Protein AF-A0AAN4Q826-F1 (afdb_monomer_lite)

Organism: Pseudomonas syringae pv. actinidiae (NCBI:txid103796)

Structure (mmCIF, N/CA/C/O backbone):
data_AF-A0AAN4Q826-F1
#
_entry.id   AF-A0AAN4Q826-F1
#
loop_
_atom_site.group_PDB
_atom_site.id
_atom_site.type_symbol
_atom_site.label_atom_id
_atom_site.label_alt_id
_atom_site.label_comp_id
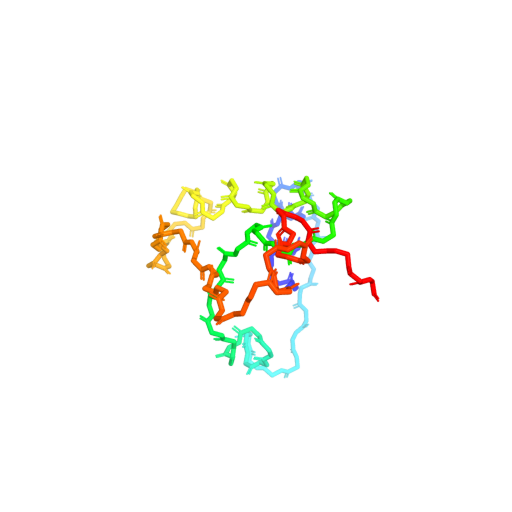_atom_site.label_asym_id
_atom_site.label_entity_id
_atom_site.label_seq_id
_atom_site.pdbx_PDB_ins_code
_atom_site.Cartn_x
_atom_site.Cartn_y
_atom_site.Cartn_z
_atom_site.occupancy
_atom_site.B_iso_or_equiv
_atom_site.auth_seq_id
_atom_site.auth_comp_id
_atom_site.auth_asym_id
_atom_site.auth_atom_id
_atom_site.pdbx_PDB_model_num
ATOM 1 N N . MET A 1 1 ? -8.054 -4.508 1.485 1.00 92.50 1 MET A N 1
ATOM 2 C CA . MET A 1 1 ? -9.037 -3.409 1.316 1.00 92.50 1 MET A CA 1
ATOM 3 C C . MET A 1 1 ? -9.955 -3.247 2.525 1.00 92.50 1 MET A C 1
ATOM 5 O O . MET A 1 1 ? -9.928 -2.168 3.097 1.00 92.50 1 MET A O 1
ATOM 9 N N . GLY A 1 2 ? -10.689 -4.282 2.964 1.00 96.31 2 GLY A N 1
ATOM 10 C CA . GLY A 1 2 ? -11.649 -4.186 4.084 1.00 96.31 2 GLY A CA 1
ATOM 11 C C . GLY A 1 2 ? -11.114 -3.518 5.360 1.00 96.31 2 GLY A C 1
ATOM 12 O O . GLY A 1 2 ? -11.694 -2.534 5.812 1.00 96.31 2 GLY A O 1
ATOM 13 N N . SER A 1 3 ? -9.966 -3.965 5.884 1.00 95.56 3 SER A N 1
ATOM 14 C CA . SER A 1 3 ? -9.367 -3.387 7.102 1.00 95.56 3 SER A CA 1
ATOM 15 C C . SER A 1 3 ? -9.012 -1.903 6.961 1.00 95.56 3 SER A C 1
ATOM 17 O O . SER A 1 3 ? -9.266 -1.123 7.871 1.00 95.56 3 SER A O 1
ATOM 19 N N . SER A 1 4 ? -8.491 -1.484 5.801 1.00 95.56 4 SER A N 1
ATOM 20 C CA . SER A 1 4 ? -8.163 -0.075 5.534 1.00 95.56 4 SER A CA 1
ATOM 21 C C . SER A 1 4 ? -9.421 0.796 5.487 1.00 95.56 4 SER A C 1
ATOM 23 O O . SER A 1 4 ? -9.462 1.854 6.113 1.00 95.56 4 SER A O 1
ATOM 25 N N . SER A 1 5 ? -10.476 0.336 4.808 1.00 97.19 5 SER A N 1
ATOM 26 C CA . SER A 1 5 ? -11.761 1.040 4.780 1.00 97.19 5 SER A CA 1
ATOM 27 C C . SER A 1 5 ? -12.358 1.175 6.182 1.00 97.19 5 SER A C 1
ATOM 29 O O . SER A 1 5 ? -12.775 2.269 6.556 1.00 97.19 5 SER A O 1
ATOM 31 N N . ALA A 1 6 ? -12.353 0.098 6.973 1.00 97.75 6 ALA 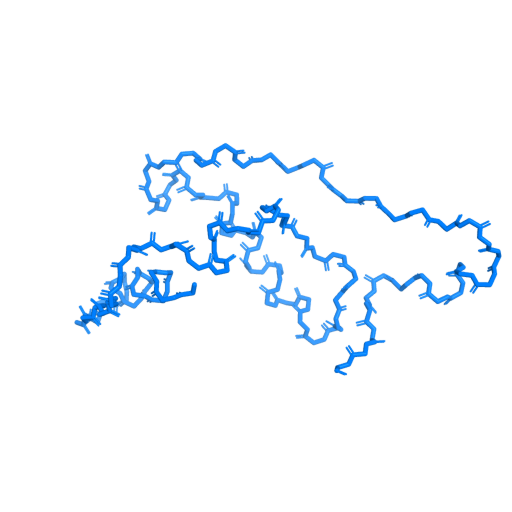A N 1
ATOM 32 C CA . ALA A 1 6 ? -12.865 0.116 8.340 1.00 97.75 6 ALA A CA 1
ATOM 33 C C . ALA A 1 6 ? -12.084 1.084 9.240 1.00 97.75 6 ALA A C 1
ATOM 35 O O . ALA A 1 6 ? -12.691 1.884 9.952 1.00 97.75 6 ALA A O 1
ATOM 36 N N . PHE A 1 7 ? -10.752 1.064 9.144 1.00 96.44 7 PHE A N 1
ATOM 37 C CA . PHE A 1 7 ? -9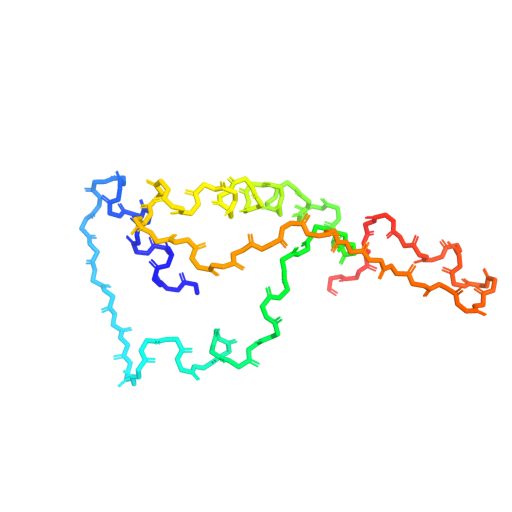.865 1.972 9.865 1.00 96.44 7 PHE A CA 1
ATOM 38 C C . PHE A 1 7 ? -10.199 3.444 9.585 1.00 96.44 7 PHE A C 1
ATOM 40 O O . PHE A 1 7 ? -10.506 4.198 10.510 1.00 96.44 7 PHE A O 1
ATOM 47 N N . PHE A 1 8 ? -10.224 3.852 8.311 1.00 97.06 8 PHE A N 1
ATOM 48 C CA . PHE A 1 8 ? -10.489 5.251 7.970 1.00 97.06 8 PHE A CA 1
ATOM 49 C C . PHE A 1 8 ? -11.932 5.664 8.272 1.00 97.06 8 PHE A C 1
ATOM 51 O O . PHE A 1 8 ? -12.148 6.772 8.755 1.00 97.06 8 PHE A O 1
ATOM 58 N N . LEU A 1 9 ? -12.926 4.796 8.066 1.00 98.31 9 LEU A N 1
ATOM 59 C CA . LEU A 1 9 ? -14.309 5.092 8.460 1.00 98.31 9 LEU A CA 1
ATOM 60 C C . LEU A 1 9 ? -14.429 5.326 9.972 1.00 98.31 9 LEU A C 1
ATOM 62 O O . LEU A 1 9 ? -15.121 6.257 10.394 1.00 98.31 9 LEU A O 1
ATOM 66 N N . ARG A 1 10 ? -13.714 4.539 10.788 1.00 97.94 10 ARG A N 1
ATOM 67 C CA . ARG A 1 10 ? -13.703 4.713 12.243 1.00 97.94 10 ARG A CA 1
ATOM 68 C C . ARG A 1 10 ? -13.023 6.015 12.667 1.00 97.94 10 ARG A C 1
ATOM 70 O O . ARG A 1 10 ? -13.545 6.681 13.562 1.00 97.94 10 ARG A O 1
ATOM 77 N N . GLN A 1 11 ? -11.936 6.411 11.996 1.00 96.12 11 GLN A N 1
ATOM 78 C CA . GLN A 1 11 ? -11.311 7.730 12.183 1.00 96.12 11 GLN A CA 1
ATOM 79 C C . GLN A 1 11 ? -12.264 8.888 11.841 1.00 96.12 11 GLN A C 1
ATOM 81 O O . GLN A 1 11 ? -12.195 9.941 12.462 1.00 96.12 11 GLN A O 1
ATOM 86 N N . HIS A 1 12 ? -13.205 8.680 10.916 1.00 97.50 12 HIS A N 1
ATOM 87 C CA . HIS A 1 12 ? -14.252 9.650 10.571 1.00 97.50 12 HIS A CA 1
ATOM 88 C C . HIS A 1 12 ? -15.510 9.532 11.455 1.00 97.50 12 HIS A C 1
ATOM 90 O O . HIS A 1 12 ? -16.595 9.967 11.063 1.00 97.50 12 HIS A O 1
ATOM 96 N N . GLY A 1 13 ? -15.400 8.914 12.636 1.00 98.25 13 GLY A N 1
ATOM 97 C CA . GLY A 1 13 ? -16.485 8.838 13.618 1.00 98.25 13 GLY A CA 1
ATOM 98 C C . GLY A 1 13 ? -17.638 7.907 13.236 1.00 98.25 13 GLY A C 1
ATOM 99 O O . GLY A 1 13 ? -18.691 7.949 13.870 1.00 98.25 13 GLY A O 1
ATOM 100 N N . ARG A 1 14 ? -17.479 7.062 12.210 1.00 98.56 14 ARG A N 1
ATOM 101 C CA . ARG A 1 14 ? -18.511 6.092 11.819 1.00 98.56 14 ARG A CA 1
ATOM 102 C C . ARG A 1 14 ? -18.411 4.827 12.668 1.00 98.56 14 ARG A C 1
ATOM 104 O O . ARG A 1 14 ? -17.314 4.364 12.976 1.00 98.56 14 ARG A O 1
ATOM 111 N N . SER A 1 15 ? -19.565 4.258 13.017 1.00 98.31 15 SER A N 1
ATOM 112 C CA . SER A 1 15 ? -19.635 2.891 13.541 1.00 98.31 15 SER A CA 1
ATOM 113 C C . SER A 1 15 ? -19.421 1.910 12.391 1.00 98.31 15 SER A C 1
ATOM 115 O O . SER A 1 15 ? -19.999 2.089 11.318 1.00 98.31 15 SER A O 1
ATOM 117 N N . VAL A 1 16 ? -18.564 0.911 12.593 1.00 98.31 16 VAL A N 1
ATOM 118 C CA . VAL A 1 16 ? -18.177 -0.051 11.557 1.00 98.31 16 VAL A CA 1
ATOM 119 C C . VAL A 1 16 ? -18.067 -1.436 12.174 1.00 98.31 16 VAL A C 1
ATOM 121 O O . VAL A 1 16 ? -17.433 -1.603 13.214 1.00 98.31 16 VAL A O 1
ATOM 124 N N . THR A 1 17 ? -18.617 -2.431 11.485 1.00 98.12 17 THR A N 1
ATOM 125 C CA . THR A 1 17 ? -18.367 -3.848 11.753 1.00 98.12 17 THR A CA 1
ATOM 126 C C . THR A 1 17 ? -17.619 -4.432 10.560 1.00 98.12 17 THR A C 1
ATOM 128 O O . THR A 1 17 ? -18.080 -4.313 9.427 1.00 98.12 17 THR A O 1
ATOM 131 N N . LEU A 1 18 ? -16.458 -5.041 10.806 1.00 96.69 18 LEU A N 1
ATOM 132 C CA . LEU A 1 18 ? -15.705 -5.789 9.801 1.00 96.69 18 LEU A CA 1
ATOM 133 C C . LEU A 1 18 ? -15.961 -7.281 10.019 1.00 96.69 18 LEU A C 1
ATOM 135 O O . LEU A 1 18 ? -15.714 -7.786 11.110 1.00 96.69 18 LEU A O 1
ATOM 139 N N . LEU A 1 19 ? -16.456 -7.966 8.991 1.00 97.56 19 LEU A N 1
ATOM 140 C CA . LEU A 1 19 ? -16.691 -9.407 9.007 1.00 97.56 19 LEU A CA 1
ATOM 141 C C . LEU A 1 19 ? -15.702 -10.074 8.047 1.00 97.56 19 LEU A C 1
ATOM 143 O O . LEU A 1 19 ? -15.653 -9.716 6.871 1.00 97.56 19 LEU A O 1
ATOM 147 N N . GLU A 1 20 ? -14.928 -11.025 8.557 1.00 96.75 20 GLU A N 1
ATOM 148 C CA . GLU A 1 20 ? -14.023 -11.891 7.797 1.00 96.75 20 GLU A CA 1
ATOM 149 C C . GLU A 1 20 ? -14.451 -13.339 8.047 1.00 96.75 20 GLU A C 1
ATOM 151 O O . GLU A 1 20 ? -14.819 -13.688 9.169 1.00 96.75 20 GLU A O 1
ATOM 156 N N . ARG A 1 21 ? -14.466 -14.156 6.993 1.00 96.81 21 ARG A N 1
ATOM 157 C CA . ARG A 1 21 ? -14.834 -15.570 7.091 1.00 96.81 21 ARG A CA 1
ATOM 158 C C . ARG A 1 21 ? -13.694 -16.378 7.704 1.00 96.81 21 ARG A C 1
ATOM 160 O O . ARG A 1 21 ? -13.963 -17.262 8.512 1.00 96.81 21 ARG A O 1
ATOM 167 N N . ASP A 1 22 ? -12.464 -16.072 7.297 1.00 95.94 22 ASP A N 1
ATOM 168 C CA . ASP A 1 22 ? -11.264 -16.825 7.655 1.00 95.94 22 ASP A CA 1
ATOM 169 C C . ASP A 1 22 ? -10.290 -15.950 8.468 1.00 95.94 22 ASP A C 1
ATOM 171 O O . ASP A 1 22 ? -10.685 -15.327 9.454 1.00 95.94 22 ASP A O 1
ATOM 175 N N . GLN A 1 23 ? -9.007 -15.893 8.089 1.00 95.31 23 GLN A N 1
ATOM 176 C CA . GLN A 1 23 ? -8.018 -15.037 8.747 1.00 95.31 23 GLN A CA 1
ATOM 177 C C . GLN A 1 23 ? -7.813 -13.714 8.002 1.00 95.31 23 GLN A C 1
ATOM 179 O O . GLN A 1 23 ? -7.724 -13.666 6.771 1.00 95.31 23 GLN A O 1
ATOM 184 N N . ILE A 1 24 ? -7.667 -12.626 8.765 1.00 95.06 24 ILE A N 1
ATOM 185 C CA . ILE A 1 24 ? -7.439 -11.287 8.213 1.00 95.06 24 ILE A CA 1
ATOM 186 C C . ILE A 1 24 ? -6.192 -11.297 7.329 1.00 95.06 24 ILE A C 1
ATOM 188 O O . ILE A 1 24 ? -5.088 -11.591 7.774 1.00 95.06 24 ILE A O 1
ATOM 192 N N . GLY A 1 25 ? -6.378 -10.930 6.062 1.00 92.88 25 GLY A N 1
ATOM 193 C CA . GLY A 1 25 ? -5.283 -10.803 5.106 1.00 92.88 25 GLY A CA 1
ATOM 194 C C . GLY A 1 25 ? -4.848 -12.106 4.433 1.00 92.88 25 GLY A C 1
ATOM 195 O O . GLY A 1 25 ? -3.991 -12.030 3.568 1.00 92.88 25 GLY A O 1
ATOM 196 N N . GLN A 1 26 ? -5.456 -13.260 4.721 1.00 95.38 26 GLN A N 1
ATOM 197 C CA . GLN A 1 26 ? -5.014 -14.569 4.207 1.00 95.38 26 GLN A CA 1
ATOM 198 C C . GLN A 1 26 ? -5.079 -14.728 2.673 1.00 95.38 26 GLN A C 1
ATOM 200 O O . GLN A 1 26 ? -4.357 -15.536 2.096 1.00 95.38 26 GLN A O 1
ATOM 205 N N . TYR A 1 27 ? -5.946 -13.970 2.003 1.00 94.88 27 TYR A N 1
ATOM 206 C CA . TYR A 1 27 ? -6.156 -14.054 0.555 1.00 94.88 27 TYR A CA 1
ATOM 207 C C . TYR A 1 27 ? -5.156 -13.175 -0.222 1.00 94.88 27 TYR A C 1
ATOM 209 O O . TYR A 1 27 ? -3.985 -13.085 0.133 1.00 94.88 27 TYR A O 1
ATOM 217 N N . ALA A 1 28 ? -5.592 -12.482 -1.282 1.00 95.62 28 ALA A N 1
ATOM 218 C CA . ALA A 1 28 ? -4.728 -11.666 -2.147 1.00 95.62 28 ALA A CA 1
ATOM 219 C C . ALA A 1 28 ? -3.831 -10.657 -1.394 1.00 95.62 28 ALA A C 1
ATOM 221 O O . ALA A 1 28 ? -2.750 -10.314 -1.868 1.00 95.62 28 ALA A O 1
ATOM 222 N N . SER A 1 29 ? -4.252 -10.185 -0.216 1.00 94.62 29 SER A N 1
ATOM 223 C CA . SER A 1 29 ? -3.445 -9.306 0.642 1.00 94.62 29 SER A CA 1
ATOM 224 C C . SER A 1 29 ? -2.208 -9.991 1.241 1.00 94.62 29 SER A C 1
ATOM 226 O O . SER A 1 29 ? -1.211 -9.313 1.454 1.00 94.62 29 SER A O 1
ATOM 228 N N . GLY A 1 30 ? -2.264 -11.294 1.513 1.00 94.19 30 GLY A N 1
ATOM 229 C CA . GLY A 1 30 ? -1.199 -12.051 2.179 1.00 94.19 30 GLY A CA 1
ATOM 230 C C . GLY A 1 30 ? -0.263 -12.761 1.208 1.00 94.19 30 GLY A C 1
ATOM 231 O O . GLY A 1 30 ? 0.831 -13.149 1.595 1.00 94.19 30 GLY A O 1
ATOM 232 N N . VAL A 1 31 ? -0.672 -12.903 -0.058 1.00 95.38 31 VAL A N 1
ATOM 233 C CA . VAL A 1 31 ? 0.109 -13.589 -1.107 1.00 95.38 31 VAL A CA 1
ATOM 234 C C . VAL A 1 31 ? 0.595 -12.663 -2.228 1.00 95.38 31 VAL A C 1
ATOM 236 O O . VAL A 1 31 ? 1.093 -13.137 -3.246 1.00 95.38 31 VAL A O 1
ATOM 239 N N . ASN A 1 32 ? 0.435 -11.343 -2.094 1.00 93.88 32 ASN A N 1
ATOM 240 C CA . ASN A 1 32 ? 1.007 -10.400 -3.062 1.00 93.88 32 ASN A CA 1
ATOM 241 C C . ASN A 1 32 ? 2.492 -10.125 -2.773 1.00 93.88 32 ASN A C 1
ATOM 243 O O . ASN A 1 32 ? 2.997 -10.384 -1.689 1.00 93.88 32 ASN A O 1
ATOM 247 N N . PHE A 1 33 ? 3.180 -9.538 -3.752 1.00 91.50 33 PHE A N 1
ATOM 248 C CA . PHE A 1 33 ? 4.608 -9.214 -3.669 1.00 91.50 33 PHE A CA 1
ATOM 249 C C . PHE A 1 33 ? 4.929 -7.906 -2.916 1.00 91.50 33 PHE A C 1
ATOM 251 O O . PHE A 1 33 ? 6.038 -7.394 -3.037 1.00 91.50 33 PHE A O 1
ATOM 258 N N . GLY A 1 34 ? 3.963 -7.292 -2.223 1.00 90.50 34 GLY A N 1
ATOM 259 C CA . GLY A 1 34 ? 4.164 -6.084 -1.409 1.00 90.50 34 GLY A CA 1
ATOM 260 C C . GLY A 1 34 ? 4.495 -4.799 -2.182 1.00 90.50 34 GLY A C 1
ATOM 261 O O . GLY A 1 34 ? 4.814 -3.779 -1.579 1.00 90.50 34 GLY A O 1
ATOM 262 N N . ASN A 1 35 ? 4.441 -4.808 -3.518 1.00 91.06 35 ASN A N 1
ATOM 263 C CA . ASN A 1 35 ? 4.932 -3.688 -4.319 1.00 91.06 35 ASN A CA 1
ATOM 264 C C . ASN A 1 35 ? 3.986 -2.472 -4.291 1.00 91.06 35 ASN A C 1
ATOM 266 O O . ASN A 1 35 ? 2.839 -2.536 -4.745 1.00 91.06 35 ASN A O 1
ATOM 270 N N . VAL A 1 36 ? 4.504 -1.327 -3.843 1.00 91.69 36 VAL A N 1
ATOM 271 C CA . VAL A 1 36 ? 3.797 -0.040 -3.849 1.00 91.69 36 VAL A CA 1
ATOM 272 C C . VAL A 1 36 ? 4.337 0.841 -4.976 1.00 91.69 36 VAL A C 1
ATOM 274 O O . VAL A 1 36 ? 5.368 1.499 -4.840 1.00 91.69 36 VAL A O 1
ATOM 277 N N . ARG A 1 37 ? 3.610 0.909 -6.100 1.00 89.19 37 ARG A N 1
ATOM 278 C CA . ARG A 1 37 ? 4.002 1.713 -7.273 1.00 89.19 37 ARG A CA 1
ATOM 279 C C . ARG A 1 37 ? 2.940 2.705 -7.738 1.00 89.19 37 ARG A C 1
ATOM 281 O O . ARG A 1 37 ? 1.735 2.431 -7.730 1.00 89.19 37 ARG A O 1
ATOM 288 N N . ARG A 1 38 ? 3.431 3.838 -8.245 1.00 87.50 38 ARG A N 1
ATOM 289 C CA . ARG A 1 38 ? 2.651 4.858 -8.971 1.00 87.50 38 ARG A CA 1
ATOM 290 C C . ARG A 1 38 ? 2.825 4.766 -10.491 1.00 87.50 38 ARG A C 1
ATOM 292 O O . ARG A 1 38 ? 1.896 5.083 -11.222 1.00 87.50 38 ARG A O 1
ATOM 299 N N . GLN A 1 39 ? 3.996 4.312 -10.948 1.00 84.06 39 GLN A N 1
ATOM 300 C CA . GLN A 1 39 ? 4.332 4.147 -12.367 1.00 84.06 39 GLN A CA 1
ATOM 301 C C . GLN A 1 39 ? 3.445 3.103 -13.036 1.00 84.06 39 GLN A C 1
ATOM 303 O O . GLN A 1 39 ? 3.009 2.163 -12.369 1.00 84.06 39 GLN A O 1
ATOM 308 N N . GLY A 1 40 ? 3.242 3.220 -14.351 1.00 81.38 40 GLY A N 1
ATOM 309 C CA . GLY A 1 40 ? 2.513 2.213 -15.121 1.00 81.38 40 GLY A CA 1
ATOM 310 C C . GLY A 1 40 ? 1.079 2.042 -14.622 1.00 81.38 40 GLY A C 1
ATOM 311 O O . GLY A 1 40 ? 0.644 0.917 -14.372 1.00 81.38 40 GLY A O 1
ATOM 312 N N . ARG A 1 41 ? 0.379 3.162 -14.402 1.00 83.25 41 ARG A N 1
ATOM 313 C CA . ARG A 1 41 ? -1.060 3.205 -14.106 1.00 83.25 41 ARG A CA 1
ATOM 314 C C . ARG A 1 41 ? -1.790 4.115 -15.085 1.00 83.25 41 ARG A C 1
ATOM 316 O O . ARG A 1 41 ? -1.183 5.044 -15.616 1.00 83.25 41 ARG A O 1
ATOM 323 N N . PHE A 1 42 ? -3.088 3.877 -15.270 1.00 87.12 42 PHE A N 1
ATOM 324 C CA . PHE A 1 42 ? -3.951 4.765 -16.051 1.00 87.12 42 PHE A CA 1
ATOM 325 C C . PHE A 1 42 ? -3.892 6.188 -15.489 1.00 87.12 42 PHE A C 1
ATOM 327 O O . PHE A 1 42 ? -3.875 6.358 -14.270 1.00 87.12 42 PHE A O 1
ATOM 334 N N . LEU A 1 43 ? -3.888 7.208 -16.357 1.00 85.56 43 LEU A N 1
ATOM 335 C CA . LEU A 1 43 ? -3.763 8.615 -15.947 1.00 85.56 43 LEU A CA 1
ATOM 336 C C . LEU A 1 43 ? -4.781 8.998 -14.863 1.00 85.56 43 LEU A C 1
ATOM 338 O O . LEU A 1 43 ? -4.407 9.581 -13.848 1.00 85.56 43 LEU A O 1
ATOM 342 N N . GLY A 1 44 ? -6.041 8.577 -15.009 1.00 89.25 44 GLY A N 1
ATOM 343 C CA . GLY A 1 44 ? -7.091 8.840 -14.017 1.00 89.25 44 GLY A CA 1
ATOM 344 C C . GLY A 1 44 ? -6.879 8.163 -12.655 1.00 89.25 44 GLY A C 1
ATOM 345 O O . GLY A 1 44 ? -7.506 8.547 -11.675 1.00 89.25 44 GLY A O 1
ATOM 346 N N . GLN A 1 45 ? -5.980 7.179 -12.555 1.00 90.06 45 GLN A N 1
ATOM 347 C CA . GLN A 1 45 ? -5.628 6.513 -11.296 1.00 90.06 45 GLN A CA 1
ATOM 348 C C . GLN A 1 45 ? -4.403 7.134 -10.611 1.00 90.06 45 GLN A C 1
ATOM 350 O O . GLN A 1 45 ? -4.100 6.766 -9.471 1.00 90.06 45 GLN A O 1
ATOM 355 N N . LEU A 1 46 ? -3.675 8.044 -11.271 1.00 89.69 46 LEU A N 1
ATOM 356 C CA . LEU A 1 46 ? -2.449 8.623 -10.712 1.00 89.69 46 LEU A CA 1
ATOM 357 C C . LEU A 1 46 ? -2.720 9.419 -9.437 1.00 89.69 46 LEU A C 1
ATOM 359 O O . LEU A 1 46 ? -1.967 9.285 -8.476 1.00 89.69 46 LEU A O 1
ATOM 363 N N . GLU A 1 47 ? -3.815 10.177 -9.394 1.00 91.88 47 GLU A N 1
ATOM 364 C CA . GLU A 1 47 ? -4.199 10.948 -8.208 1.00 91.88 47 GLU A CA 1
ATOM 365 C C . GLU A 1 47 ? -4.474 10.029 -7.011 1.00 91.88 47 GLU A C 1
ATOM 367 O O . GLU A 1 47 ? -3.909 10.203 -5.930 1.00 91.88 47 GLU A O 1
ATOM 372 N N . LEU A 1 48 ? -5.264 8.971 -7.222 1.00 92.62 48 LEU A N 1
ATOM 373 C CA . LEU A 1 48 ? -5.534 7.970 -6.187 1.00 92.62 48 LEU A CA 1
ATOM 374 C C . LEU A 1 48 ? -4.242 7.289 -5.709 1.00 92.62 48 LEU A C 1
ATOM 376 O O . LEU A 1 48 ? -4.047 7.070 -4.513 1.00 92.62 48 LEU A O 1
ATOM 380 N N . SER A 1 49 ? -3.337 6.992 -6.639 1.00 92.88 49 SER A N 1
ATOM 381 C CA . SER A 1 49 ? -2.055 6.349 -6.339 1.00 92.88 49 SER A CA 1
ATOM 382 C C . SER A 1 49 ? -1.120 7.269 -5.556 1.00 92.88 49 SER A C 1
ATOM 384 O O . SER A 1 49 ? -0.418 6.807 -4.659 1.00 92.88 49 SER A O 1
ATOM 386 N N . SER A 1 50 ? -1.130 8.571 -5.848 1.00 92.19 50 SER A N 1
ATOM 387 C CA . SER A 1 50 ? -0.379 9.582 -5.099 1.00 92.19 50 SER A CA 1
ATOM 388 C C . SER A 1 50 ? -0.911 9.745 -3.676 1.00 92.19 50 SER A C 1
ATOM 390 O O . SER A 1 50 ? -0.113 9.781 -2.738 1.00 92.19 50 SER A O 1
ATOM 392 N N . ARG A 1 51 ? -2.238 9.749 -3.489 1.00 94.56 51 ARG A N 1
ATOM 393 C CA . ARG A 1 51 ? -2.858 9.766 -2.152 1.00 94.56 51 ARG A CA 1
ATOM 394 C C . ARG A 1 51 ? -2.512 8.519 -1.346 1.00 94.56 51 ARG A C 1
ATOM 396 O O . ARG A 1 51 ? -2.100 8.637 -0.199 1.00 94.56 51 ARG A O 1
ATOM 403 N N . SER A 1 52 ? -2.617 7.334 -1.952 1.00 94.25 52 SER A N 1
ATOM 404 C CA . SER A 1 52 ? -2.221 6.080 -1.299 1.00 94.25 52 SER A CA 1
ATOM 405 C C . SER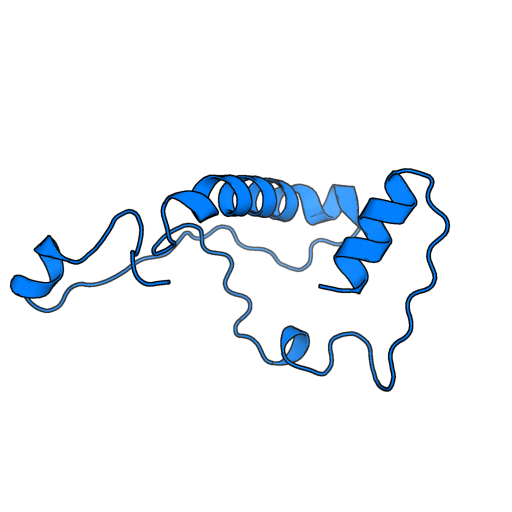 A 1 52 ? -0.743 6.095 -0.907 1.00 94.25 52 SER A C 1
ATOM 407 O O . SER A 1 52 ? -0.410 5.771 0.228 1.00 94.25 52 SER A O 1
ATOM 409 N N . TRP A 1 53 ? 0.143 6.543 -1.799 1.00 93.56 53 TRP A N 1
ATOM 410 C CA . TRP A 1 53 ? 1.574 6.652 -1.512 1.00 93.56 53 TRP A CA 1
ATOM 411 C C . TRP A 1 53 ? 1.882 7.604 -0.343 1.00 93.56 53 TRP A C 1
ATOM 413 O O . TRP A 1 53 ? 2.766 7.323 0.462 1.00 93.56 53 TRP A O 1
ATOM 423 N N . ALA A 1 54 ? 1.136 8.705 -0.202 1.00 93.88 54 ALA A N 1
ATOM 424 C CA . ALA A 1 54 ? 1.276 9.605 0.943 1.00 93.88 54 ALA A CA 1
ATOM 425 C C . ALA A 1 54 ? 0.893 8.944 2.281 1.00 93.88 54 ALA A C 1
ATOM 427 O O . ALA A 1 54 ? 1.469 9.304 3.305 1.00 93.88 54 ALA A O 1
ATOM 428 N N . LEU A 1 55 ? -0.038 7.981 2.272 1.00 94.94 55 LEU A N 1
ATOM 429 C CA . LEU A 1 55 ? -0.397 7.191 3.455 1.00 94.94 55 LEU A CA 1
ATOM 430 C C . LEU A 1 55 ? 0.687 6.169 3.810 1.00 94.94 55 LEU A C 1
ATOM 432 O O . LEU A 1 55 ? 1.022 6.051 4.980 1.00 94.94 55 LEU A O 1
ATOM 436 N N . TRP A 1 56 ? 1.275 5.486 2.819 1.00 94.12 56 TRP A N 1
ATOM 437 C CA . TRP A 1 56 ? 2.370 4.526 3.048 1.00 94.12 56 TRP A CA 1
ATOM 438 C C . TRP A 1 56 ? 3.558 5.151 3.784 1.00 94.12 56 TRP A C 1
ATOM 440 O O . TRP A 1 56 ? 4.114 4.546 4.689 1.00 94.12 56 TRP A O 1
ATOM 450 N N . LYS A 1 57 ? 3.900 6.403 3.462 1.00 92.25 57 LYS A N 1
ATOM 451 C CA . LYS A 1 57 ? 4.961 7.150 4.159 1.00 92.25 57 LYS A CA 1
ATOM 452 C C . LYS A 1 57 ? 4.642 7.525 5.606 1.00 92.25 57 LYS A C 1
ATOM 454 O O . LYS A 1 57 ? 5.519 8.048 6.278 1.00 92.25 57 LYS A O 1
ATOM 459 N N . ARG A 1 58 ? 3.385 7.379 6.022 1.00 93.81 58 ARG A N 1
ATOM 460 C CA . ARG A 1 58 ? 2.880 7.803 7.329 1.00 93.81 58 ARG A CA 1
ATOM 461 C C . ARG A 1 58 ? 2.326 6.630 8.141 1.00 93.81 58 ARG A C 1
ATOM 463 O O . ARG A 1 58 ? 1.469 6.817 9.002 1.00 93.81 58 ARG A O 1
ATOM 470 N N . LEU A 1 59 ? 2.695 5.404 7.775 1.00 92.25 59 LEU A N 1
ATOM 471 C CA . LEU A 1 59 ? 2.171 4.195 8.402 1.00 92.25 59 LEU A CA 1
ATOM 472 C C . LEU A 1 59 ? 2.466 4.124 9.906 1.00 92.25 59 LEU A C 1
ATOM 474 O O . LEU A 1 59 ? 1.493 3.935 10.643 1.00 92.25 59 LEU A O 1
ATOM 478 N N . PRO A 1 60 ? 3.707 4.374 10.375 1.00 93.94 60 PRO A N 1
ATOM 479 C CA . PRO A 1 60 ? 3.995 4.407 11.807 1.00 93.94 60 PRO A CA 1
ATOM 480 C C . PRO A 1 60 ? 3.063 5.350 12.573 1.00 93.94 60 PRO A C 1
ATOM 482 O O . PRO A 1 60 ? 2.537 5.000 13.624 1.00 93.94 60 PRO A O 1
ATOM 485 N N . GLU A 1 61 ? 2.781 6.531 12.024 1.00 94.88 61 GLU A N 1
ATO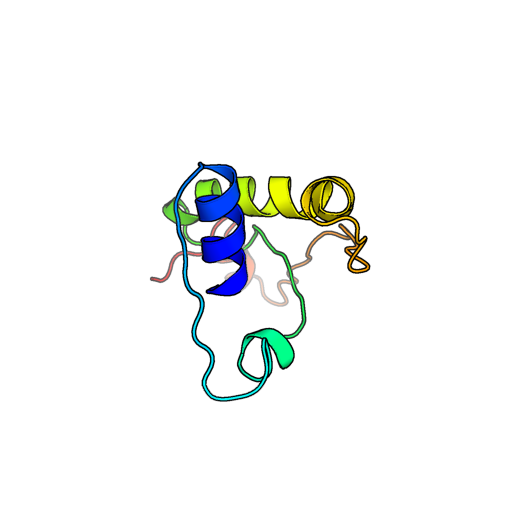M 486 C CA . GLU A 1 61 ? 1.910 7.525 12.653 1.00 94.88 61 GLU A CA 1
ATOM 487 C C . GLU A 1 61 ? 0.424 7.162 12.562 1.00 94.88 61 GLU A C 1
ATOM 489 O O . GLU A 1 61 ? -0.372 7.596 13.394 1.00 94.88 61 GLU A O 1
ATOM 494 N N . LEU A 1 62 ? 0.022 6.410 11.536 1.00 94.62 62 LEU A N 1
ATOM 495 C CA . LEU A 1 62 ? -1.369 6.013 11.326 1.00 94.62 62 LEU A CA 1
ATOM 496 C C . LEU A 1 62 ? -1.760 4.808 12.182 1.00 94.62 62 LEU A C 1
ATOM 498 O O . LEU A 1 62 ? -2.867 4.796 12.719 1.00 94.62 62 LEU A O 1
ATOM 502 N N . ILE A 1 63 ? -0.896 3.796 12.277 1.00 94.31 63 ILE A N 1
ATOM 503 C CA . ILE A 1 63 ? -1.240 2.505 12.891 1.00 94.31 63 ILE A CA 1
ATOM 504 C C . ILE A 1 63 ? -0.314 2.084 14.037 1.00 94.31 63 ILE A C 1
ATOM 506 O O . ILE A 1 63 ? -0.586 1.064 14.660 1.00 94.31 63 ILE A O 1
ATOM 510 N N . GLY A 1 64 ? 0.733 2.857 14.342 1.00 95.00 64 GLY A N 1
ATOM 511 C CA . GLY A 1 64 ? 1.691 2.549 15.410 1.00 95.00 64 GLY A CA 1
ATOM 512 C C . GLY A 1 64 ? 2.761 1.521 15.034 1.00 95.00 64 GLY A C 1
ATOM 513 O O . GLY A 1 64 ? 3.518 1.114 15.905 1.00 95.00 64 GLY A O 1
ATOM 514 N N . GLU A 1 65 ? 2.834 1.116 13.763 1.00 93.06 65 GLU A N 1
ATOM 515 C CA . GLU A 1 65 ? 3.700 0.042 13.258 1.00 93.06 65 GLU A CA 1
ATOM 516 C C . GLU A 1 65 ? 4.398 0.472 11.959 1.00 93.06 65 GLU A C 1
ATOM 518 O O . GLU A 1 65 ? 3.788 1.129 11.110 1.00 93.06 65 GLU A O 1
ATOM 523 N N . ASP A 1 66 ? 5.662 0.076 11.780 1.00 87.19 66 ASP A N 1
ATOM 524 C CA . ASP A 1 66 ? 6.492 0.476 10.629 1.00 87.19 66 ASP A CA 1
ATOM 525 C C . ASP A 1 66 ? 6.179 -0.304 9.342 1.00 87.19 66 ASP A C 1
ATOM 527 O O . ASP A 1 66 ? 6.323 0.215 8.234 1.00 87.19 66 ASP A O 1
ATOM 531 N N . LEU A 1 67 ? 5.696 -1.547 9.470 1.00 89.81 67 LEU A N 1
ATOM 532 C CA . LEU A 1 67 ? 5.422 -2.469 8.351 1.00 89.81 67 LEU A CA 1
ATOM 533 C C . LEU A 1 67 ? 6.592 -2.645 7.359 1.00 89.81 67 LEU A C 1
ATOM 535 O O . LEU A 1 67 ? 6.384 -3.164 6.263 1.00 89.81 67 LEU A O 1
ATOM 539 N N . GLU A 1 68 ? 7.801 -2.217 7.735 1.00 92.88 68 GLU A N 1
ATOM 540 C CA . GLU A 1 68 ? 9.037 -2.350 6.961 1.00 92.88 68 GLU A CA 1
ATOM 541 C C . GLU A 1 68 ? 8.928 -1.759 5.538 1.00 92.88 68 GLU A C 1
ATOM 543 O O . GLU A 1 68 ? 9.481 -2.283 4.565 1.00 92.88 68 GLU A O 1
ATOM 548 N N . PHE A 1 69 ? 8.190 -0.653 5.377 1.00 92.69 69 PHE A N 1
ATOM 549 C CA . PHE A 1 69 ? 8.003 -0.029 4.066 1.00 92.69 69 PHE A CA 1
ATOM 550 C C . PHE A 1 69 ? 9.262 0.721 3.590 1.00 92.69 69 PHE A C 1
ATOM 552 O O . PHE A 1 69 ? 9.628 1.766 4.125 1.00 92.69 69 PHE A O 1
ATOM 559 N N . ILE A 1 70 ? 9.874 0.250 2.496 1.00 91.88 70 ILE A N 1
ATOM 560 C CA . ILE A 1 70 ? 11.069 0.868 1.894 1.00 91.88 70 ILE A CA 1
ATOM 561 C C . ILE A 1 70 ? 10.708 1.595 0.581 1.00 91.88 70 ILE A C 1
ATOM 563 O O . ILE A 1 70 ? 10.397 0.946 -0.422 1.00 91.88 70 ILE A O 1
ATOM 567 N N . PRO A 1 71 ? 10.802 2.938 0.509 1.00 90.25 71 PRO A N 1
ATOM 568 C CA . PRO A 1 71 ? 10.510 3.704 -0.704 1.00 90.25 71 PRO A CA 1
ATOM 569 C C . PRO A 1 71 ? 11.699 3.717 -1.688 1.00 90.25 71 PRO A C 1
ATOM 571 O O . PRO A 1 71 ? 12.254 4.771 -1.994 1.00 90.25 71 PRO A O 1
ATOM 574 N N . SER A 1 72 ? 12.083 2.554 -2.220 1.00 90.50 72 SER A N 1
ATOM 575 C CA . SER A 1 72 ? 13.251 2.382 -3.109 1.00 90.50 72 SER A CA 1
ATOM 576 C C . SER A 1 72 ? 13.021 2.774 -4.578 1.00 90.50 72 SER A C 1
ATOM 578 O O . SER A 1 72 ? 13.950 2.773 -5.383 1.00 90.50 72 SER A O 1
ATOM 580 N N . GLY A 1 73 ? 11.792 3.145 -4.942 1.00 87.94 73 GLY A N 1
ATOM 581 C CA . GLY A 1 73 ? 11.421 3.459 -6.320 1.00 87.94 73 GLY A CA 1
ATOM 582 C C . GLY A 1 73 ? 11.077 2.216 -7.146 1.00 87.94 73 GLY A C 1
ATOM 583 O O . GLY A 1 73 ? 10.893 1.121 -6.627 1.00 87.94 73 GLY A O 1
ATOM 584 N N . HIS A 1 74 ? 10.903 2.405 -8.453 1.00 86.56 74 HIS A N 1
ATOM 585 C CA . HIS A 1 74 ? 10.562 1.333 -9.386 1.00 86.56 74 HIS A CA 1
ATOM 586 C C . HIS A 1 74 ? 11.270 1.591 -10.716 1.00 86.56 74 HIS A C 1
ATOM 588 O O . HIS A 1 74 ? 11.288 2.727 -11.194 1.00 86.56 74 HIS A O 1
ATOM 594 N N . MET A 1 75 ? 11.851 0.549 -11.304 1.00 87.00 75 MET A N 1
ATOM 595 C CA . MET A 1 75 ? 12.538 0.618 -12.589 1.00 87.00 75 MET A CA 1
ATOM 596 C C . MET A 1 75 ? 11.815 -0.280 -13.584 1.00 87.00 75 MET A C 1
ATOM 598 O O . MET A 1 75 ? 11.493 -1.427 -13.284 1.00 87.00 75 MET A O 1
ATOM 602 N N . ARG A 1 76 ? 11.571 0.246 -14.782 1.00 83.38 76 ARG A N 1
ATOM 603 C CA . ARG A 1 76 ? 11.131 -0.542 -15.930 1.00 83.38 76 ARG A CA 1
ATOM 604 C C . ARG A 1 76 ? 12.239 -0.507 -16.969 1.00 83.38 76 ARG A C 1
ATOM 606 O O . ARG A 1 76 ? 12.641 0.573 -17.387 1.00 83.38 76 ARG A O 1
ATOM 613 N N . VAL A 1 77 ? 12.712 -1.680 -17.367 1.00 89.00 77 VAL A N 1
ATOM 614 C CA . VAL A 1 77 ? 13.725 -1.835 -18.414 1.00 89.00 77 VAL A CA 1
ATOM 615 C C . VAL A 1 77 ? 13.017 -2.085 -19.743 1.00 89.00 77 VAL A C 1
ATOM 617 O O . VAL A 1 77 ? 12.076 -2.877 -19.791 1.00 89.00 77 VAL A O 1
ATOM 620 N N . CYS A 1 78 ? 13.451 -1.384 -20.789 1.00 89.44 78 CYS A N 1
ATOM 621 C CA . CYS A 1 78 ? 13.054 -1.645 -22.171 1.00 89.44 78 CYS A CA 1
ATOM 622 C C . CYS A 1 78 ? 14.224 -2.355 -22.851 1.00 89.44 78 CYS A C 1
ATOM 624 O O . CYS A 1 78 ? 15.344 -1.849 -22.826 1.00 89.44 78 CYS A O 1
ATOM 626 N N . TYR A 1 79 ? 13.972 -3.531 -23.410 1.00 90.31 79 TYR A N 1
ATOM 627 C CA . TYR A 1 79 ? 14.967 -4.350 -24.097 1.00 90.31 79 TYR A CA 1
ATOM 628 C C . TYR A 1 79 ? 14.938 -4.140 -25.612 1.00 90.31 79 TYR A C 1
ATOM 630 O O . TYR A 1 79 ? 15.858 -4.571 -26.306 1.00 90.31 79 TYR A O 1
ATOM 638 N N . ARG A 1 80 ? 13.887 -3.496 -26.132 1.00 90.56 80 ARG A N 1
ATOM 639 C CA . ARG A 1 80 ? 13.721 -3.216 -27.559 1.00 90.56 80 ARG A CA 1
ATOM 640 C C . ARG A 1 80 ? 13.327 -1.763 -27.804 1.00 90.56 80 ARG A C 1
ATOM 642 O O . ARG A 1 80 ? 12.666 -1.135 -26.981 1.00 90.56 80 ARG A O 1
ATOM 649 N N . GLU A 1 81 ? 13.702 -1.241 -28.965 1.00 88.44 81 GLU A N 1
ATOM 650 C CA . GLU A 1 81 ? 13.419 0.144 -29.365 1.00 88.44 81 GLU A CA 1
ATOM 651 C C . GLU A 1 81 ? 11.918 0.440 -29.469 1.00 88.44 81 GLU A C 1
ATOM 653 O O . GLU A 1 81 ? 11.462 1.506 -29.056 1.00 88.44 81 GLU A O 1
ATOM 658 N N . ASP A 1 82 ? 11.128 -0.526 -29.942 1.00 87.12 82 ASP A N 1
ATOM 659 C CA . ASP A 1 82 ? 9.676 -0.400 -30.060 1.00 87.12 82 ASP A CA 1
ATOM 660 C C . ASP A 1 82 ? 8.974 -0.298 -28.697 1.00 87.12 82 ASP A C 1
ATOM 662 O O . ASP A 1 82 ? 7.890 0.278 -28.603 1.00 87.12 82 ASP A O 1
ATOM 666 N N . GLU A 1 83 ? 9.614 -0.760 -27.619 1.00 83.69 83 GLU A N 1
ATOM 667 C CA . GLU A 1 83 ? 9.101 -0.627 -26.254 1.00 83.69 83 GLU A CA 1
ATOM 668 C C . GLU A 1 83 ? 9.262 0.790 -25.700 1.00 83.69 83 GLU A C 1
ATOM 670 O O . GLU A 1 83 ? 8.488 1.174 -24.829 1.00 83.69 83 GLU A O 1
ATOM 675 N N . ILE A 1 84 ? 10.211 1.587 -26.205 1.00 82.69 84 ILE A N 1
ATOM 676 C CA . ILE A 1 84 ? 10.489 2.944 -25.704 1.00 82.69 84 ILE A CA 1
ATOM 677 C C . ILE A 1 84 ? 9.281 3.857 -25.939 1.00 82.69 84 ILE A C 1
ATOM 679 O O . ILE A 1 84 ? 8.869 4.592 -25.044 1.00 82.69 84 ILE A O 1
ATOM 683 N N . ALA A 1 85 ? 8.671 3.774 -27.124 1.00 74.06 85 ALA A N 1
ATOM 684 C CA . ALA A 1 85 ? 7.522 4.599 -27.501 1.00 74.06 85 ALA A CA 1
ATOM 685 C C . ALA A 1 85 ? 6.246 4.253 -26.714 1.00 74.06 85 ALA A C 1
ATOM 687 O O . ALA A 1 85 ? 5.389 5.111 -26.503 1.00 74.06 85 ALA A O 1
ATOM 688 N N . VAL A 1 86 ? 6.120 3.000 -26.266 1.00 69.69 86 VAL A N 1
ATOM 689 C CA . VAL A 1 86 ? 4.973 2.508 -25.487 1.00 69.69 86 VAL A CA 1
ATOM 690 C C . VAL A 1 86 ? 5.279 2.344 -24.004 1.00 69.69 86 VAL A C 1
ATOM 692 O O . VAL A 1 86 ? 4.375 1.940 -23.276 1.00 69.69 86 VAL A O 1
ATOM 695 N N . ALA A 1 87 ? 6.504 2.641 -23.546 1.00 63.78 87 ALA A N 1
ATOM 696 C CA . ALA A 1 87 ? 6.910 2.677 -22.144 1.00 63.78 87 ALA A CA 1
ATOM 697 C C . ALA A 1 87 ? 6.283 3.917 -21.512 1.00 63.78 87 ALA A C 1
ATOM 699 O O . ALA A 1 87 ? 6.853 5.008 -21.524 1.00 63.78 87 ALA A O 1
ATOM 700 N N . PRO A 1 88 ? 5.058 3.807 -20.996 1.00 60.19 88 PRO A N 1
ATOM 701 C CA . PRO A 1 88 ? 4.314 4.988 -20.682 1.00 60.19 88 PRO A CA 1
ATOM 702 C C . PRO A 1 88 ? 4.752 5.465 -19.296 1.00 60.19 88 PRO A C 1
ATOM 704 O O . PRO A 1 88 ? 4.881 4.671 -18.358 1.00 60.19 88 PRO A O 1
ATOM 707 N N . ILE A 1 89 ? 4.880 6.779 -19.126 1.00 57.94 89 ILE A N 1
ATOM 708 C CA . ILE A 1 89 ? 4.924 7.396 -17.790 1.00 57.94 89 ILE A CA 1
ATOM 709 C C . ILE A 1 89 ? 3.630 7.025 -17.011 1.00 57.94 89 ILE A C 1
ATOM 711 O O . ILE A 1 89 ? 3.644 6.878 -15.788 1.00 57.94 89 ILE A O 1
ATOM 715 N N . SER A 1 90 ? 2.533 6.741 -17.732 1.00 51.09 90 SER A N 1
ATOM 716 C CA . SER A 1 90 ? 1.216 6.305 -17.238 1.00 51.09 90 SER A CA 1
ATOM 717 C C . SER A 1 90 ? 0.584 5.225 -18.139 1.00 51.09 90 SER A C 1
ATOM 719 O O . SER A 1 90 ? 0.166 5.521 -19.257 1.00 51.09 90 SER A O 1
ATOM 721 N N . SER A 1 91 ? 0.491 3.962 -17.711 1.00 48.28 91 SER A N 1
ATOM 722 C CA . SER A 1 91 ? -0.060 2.892 -18.560 1.00 48.28 91 SER A CA 1
ATOM 723 C C . SER A 1 91 ? -1.546 3.085 -18.871 1.00 48.28 91 SER A C 1
ATOM 725 O O . SER A 1 9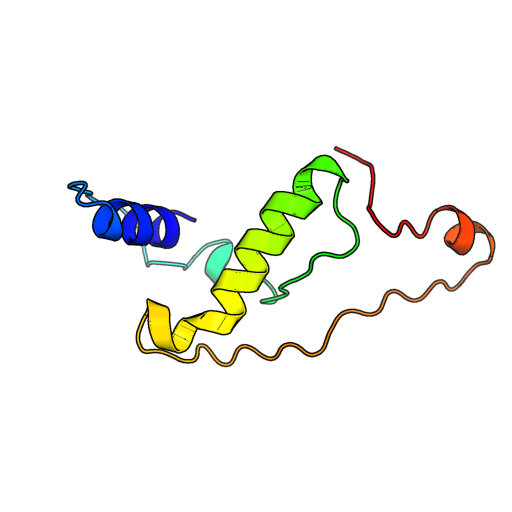1 ? -2.387 2.977 -17.983 1.00 48.28 91 SER A O 1
ATOM 727 N N . GLN A 1 92 ? -1.899 3.258 -20.139 1.00 37.81 92 GLN A N 1
ATOM 728 C CA . GLN A 1 92 ? -3.249 2.964 -20.611 1.00 37.81 92 GLN A CA 1
ATOM 729 C C . GLN A 1 92 ? -3.328 1.499 -21.047 1.00 37.81 92 GLN A C 1
ATOM 731 O O . GLN A 1 92 ? -2.716 1.111 -22.035 1.00 37.81 92 GLN A O 1
ATOM 736 N N . LYS A 1 93 ? -4.084 0.707 -20.288 1.00 36.03 93 LYS A N 1
ATOM 737 C CA . LYS A 1 93 ? -5.226 -0.093 -20.755 1.00 36.03 93 LYS A CA 1
ATOM 738 C C . LYS A 1 93 ? -6.082 -0.375 -19.516 1.00 36.03 93 LYS A C 1
ATOM 740 O O . LYS A 1 93 ? -5.539 -0.777 -18.487 1.00 36.03 93 LYS A O 1
ATOM 745 N N . ALA A 1 94 ? -7.356 0.006 -19.600 1.00 36.25 94 ALA A N 1
ATOM 746 C CA . ALA A 1 94 ? -8.385 -0.337 -18.622 1.00 36.25 94 ALA A CA 1
ATOM 747 C C . ALA A 1 94 ? -8.754 -1.816 -18.760 1.00 36.25 94 ALA A C 1
ATOM 749 O O . ALA A 1 94 ? -8.638 -2.324 -19.901 1.00 36.25 94 ALA A O 1
#

Sequence (94 aa):
MGSSSAFFLRQHGRSVTLLERDQIGQYASGVNFGNVRRQGRFLGQLELSSRSWALWKRLPELIGEDLEFIPSGHMRVCYREDEIAVAPISSQKA

Radius of gyration: 16.92 Å; chains: 1; bounding box: 35×28×46 Å

Foldseek 3Di:
DQVVVQLVCVVVVDDDDGDDPDDPCPPPNVPDPPDLDLFAAAPVCNVVSVVVVVVLVCVCVSPVDNPPDDPPYDDDDDPDPVVVVQRDSHHDDD

pLDDT: mean 88.38, std 13.37, range [36.03, 98.56]

Secondary structure (DSSP, 8-state):
-HHHHHHHHHHTT-------SSSTTTTTTTSS------SS--GGGHHHHHHHHHHHTTHHHHHS--TT-----------SHHHHHH--SS----

InterPro domains:
  IPR006076 FAD dependent oxidoreductase [PF01266] (1-83)
  IPR036188 FAD/NAD(P)-binding domain superfamily [G3DSA:3.50.50.60] (1-70)
  IPR036188 FAD/NAD(P)-binding domain superfamily [SSF51905] (1-85)